Protein AF-A0A5E4V274-F1 (afdb_monomer_lite)

Sequence (76 aa):
MLIEAALAGLGVAWVPRLYIDAELEQGRLVAPWPDGKGLTKNFCLVLPEPIELSERPVQAFSKWILEEARGSGISR

InterPro domains:
  IPR005119 LysR, substrate-binding [PF03466] (1-69)

Secondary structure (DSSP, 8-state):
-HHHHHHTTS------GGGTHHHHHTTSS--S-S------PPP----SS-GGGS-HHHHHHHHHHHHHHHHTT---

pLDDT: mean 83.76, std 14.01, range [38.06, 95.06]

Foldseek 3Di:
DQVVCVLVVVDDDDDQCVVCVVCCVVVSDDDPDDDPPGPPDDDDDDDPDPLVPDDPVSVVVVVVVVVVVVVVPDDD

Structure (mmCIF, N/CA/C/O backbone):
data_AF-A0A5E4V274-F1
#
_entry.id   AF-A0A5E4V274-F1
#
loop_
_atom_site.group_PDB
_atom_site.id
_atom_site.type_symbol
_atom_site.label_atom_id
_atom_site.label_alt_id
_atom_site.label_comp_id
_atom_site.label_asym_id
_atom_site.label_entity_id
_atom_site.label_seq_id
_atom_site.pdbx_PDB_ins_code
_atom_site.Cartn_x
_atom_site.Cartn_y
_atom_site.Cartn_z
_atom_site.occupancy
_atom_site.B_iso_or_equiv
_atom_site.auth_seq_id
_atom_site.auth_comp_id
_atom_site.auth_asym_id
_atom_site.auth_atom_id
_atom_site.pdbx_PDB_model_num
ATOM 1 N N . MET A 1 1 ? -16.122 -6.612 -1.360 1.00 82.00 1 MET A N 1
ATOM 2 C CA . MET A 1 1 ? -15.247 -5.522 -0.877 1.00 82.00 1 MET A CA 1
ATOM 3 C C . MET A 1 1 ? -15.117 -5.669 0.634 1.00 82.00 1 MET A C 1
ATOM 5 O O . MET A 1 1 ? -16.096 -5.434 1.324 1.00 82.00 1 MET A O 1
ATOM 9 N N . LEU A 1 2 ? -13.987 -6.171 1.148 1.00 91.06 2 LEU A N 1
ATOM 10 C CA . LEU A 1 2 ? -13.862 -6.512 2.579 1.00 91.06 2 LEU A CA 1
ATOM 11 C C . LEU A 1 2 ? -13.670 -5.280 3.475 1.00 91.06 2 LEU A C 1
ATOM 13 O O . LEU A 1 2 ? -14.250 -5.224 4.553 1.00 91.06 2 LEU A O 1
ATOM 17 N N . ILE A 1 3 ? -12.899 -4.292 3.009 1.00 92.19 3 ILE A N 1
ATOM 18 C CA . ILE A 1 3 ? -12.641 -3.042 3.743 1.00 92.19 3 ILE A CA 1
ATOM 19 C C . ILE A 1 3 ? -13.948 -2.271 3.949 1.00 92.19 3 ILE A C 1
ATOM 21 O O . ILE A 1 3 ? -14.298 -1.956 5.080 1.00 92.19 3 ILE A O 1
ATOM 25 N N . GLU A 1 4 ? -14.725 -2.079 2.882 1.00 93.75 4 GLU A N 1
ATOM 26 C CA . GLU A 1 4 ? -16.027 -1.401 2.955 1.00 93.75 4 GLU A CA 1
ATOM 27 C C . GLU A 1 4 ? -17.020 -2.095 3.889 1.00 93.75 4 GLU A C 1
ATOM 29 O O . GLU A 1 4 ? -17.765 -1.437 4.606 1.00 93.75 4 GLU A O 1
ATOM 34 N N . ALA A 1 5 ? -17.024 -3.430 3.925 1.00 94.31 5 ALA A N 1
ATOM 35 C CA . ALA A 1 5 ? -17.893 -4.163 4.839 1.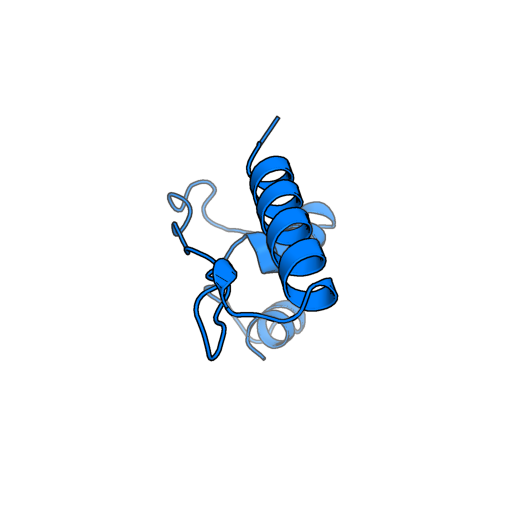00 94.31 5 ALA A CA 1
ATOM 36 C C . ALA A 1 5 ? -17.512 -3.915 6.310 1.00 94.31 5 ALA A C 1
ATOM 38 O O . ALA A 1 5 ? -18.396 -3.751 7.150 1.00 94.31 5 ALA A O 1
ATOM 39 N N . ALA A 1 6 ? -16.212 -3.844 6.617 1.00 94.44 6 ALA A N 1
ATOM 40 C CA . ALA A 1 6 ? -15.734 -3.493 7.953 1.00 94.44 6 ALA A CA 1
ATOM 41 C C . ALA A 1 6 ? -16.065 -2.034 8.309 1.00 94.44 6 ALA A C 1
ATOM 43 O O . ALA A 1 6 ? -16.543 -1.772 9.410 1.00 94.44 6 ALA A O 1
ATOM 44 N N . LEU A 1 7 ? -15.897 -1.103 7.363 1.00 93.06 7 LEU A N 1
ATOM 45 C CA . LEU A 1 7 ? -16.279 0.305 7.532 1.00 93.06 7 LEU A CA 1
ATOM 46 C C . LEU A 1 7 ? -17.785 0.479 7.773 1.00 93.06 7 LEU A C 1
ATOM 48 O O . LEU A 1 7 ? -18.189 1.309 8.581 1.00 93.06 7 LEU A O 1
ATOM 52 N N . ALA A 1 8 ? -18.616 -0.333 7.119 1.00 95.06 8 ALA A N 1
ATOM 53 C CA . ALA A 1 8 ? -20.063 -0.356 7.315 1.00 95.06 8 ALA A CA 1
ATOM 54 C C . ALA A 1 8 ? -20.504 -1.0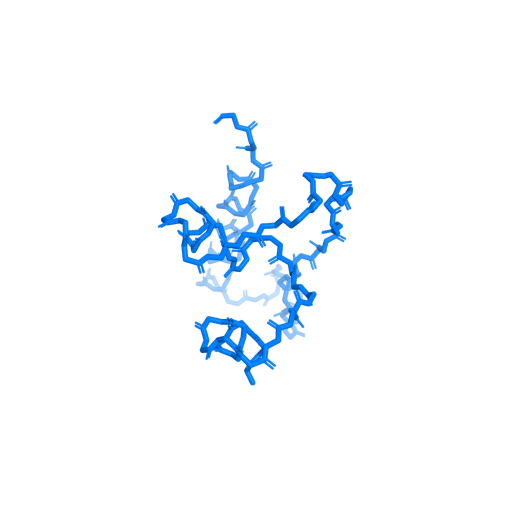60 8.617 1.00 95.06 8 ALA A C 1
ATOM 56 O O . ALA A 1 8 ? -21.702 -1.201 8.859 1.00 95.06 8 ALA A O 1
ATOM 57 N N . GLY A 1 9 ? -19.568 -1.532 9.449 1.00 93.00 9 GLY A N 1
ATOM 58 C CA . GLY A 1 9 ? -19.876 -2.209 10.711 1.00 93.00 9 GLY A CA 1
ATOM 59 C C . GLY A 1 9 ? -20.439 -3.623 10.544 1.00 93.00 9 GLY A C 1
ATOM 60 O O . GLY A 1 9 ? -21.037 -4.160 11.473 1.00 93.00 9 GLY A O 1
ATOM 61 N N . LEU A 1 10 ? -20.248 -4.252 9.379 1.00 94.75 10 LEU A N 1
ATOM 62 C CA . LEU A 1 10 ? -20.760 -5.597 9.087 1.00 94.75 10 LEU A CA 1
ATOM 63 C C . LEU A 1 10 ? -19.881 -6.720 9.665 1.00 94.75 10 LEU A C 1
ATOM 65 O O . LEU A 1 10 ? -20.185 -7.897 9.475 1.00 94.75 10 LEU A O 1
ATOM 69 N N . GLY A 1 11 ? -18.785 -6.381 10.348 1.00 91.88 11 GLY A N 1
ATOM 70 C CA . GLY A 1 11 ? -17.907 -7.339 11.013 1.00 91.88 11 GLY A CA 1
ATOM 71 C C . GLY A 1 11 ? -16.438 -6.926 10.993 1.00 91.88 11 GLY A C 1
ATOM 72 O O . GLY A 1 11 ? -16.105 -5.745 10.951 1.00 91.88 11 GLY A O 1
ATOM 73 N N . VAL A 1 12 ? -15.557 -7.929 11.026 1.00 92.25 12 VAL A N 1
ATOM 74 C CA . VAL A 1 12 ? -14.095 -7.767 11.044 1.00 92.25 12 VAL A CA 1
ATOM 75 C C . VAL A 1 12 ? -13.506 -8.268 9.727 1.00 92.25 12 VAL A C 1
ATOM 77 O O . VAL A 1 12 ? -13.920 -9.309 9.216 1.00 92.25 12 VAL A O 1
ATOM 80 N N . ALA A 1 13 ? -12.516 -7.553 9.189 1.00 90.69 13 ALA A N 1
ATOM 81 C CA . ALA A 1 13 ? -11.809 -7.932 7.969 1.00 90.69 13 ALA A CA 1
ATOM 82 C C . ALA A 1 13 ? -10.305 -8.090 8.220 1.00 90.69 13 ALA A C 1
ATOM 84 O O . ALA A 1 13 ? -9.689 -7.272 8.901 1.00 90.69 13 ALA A O 1
ATOM 85 N N . TRP A 1 14 ? -9.702 -9.118 7.616 1.00 87.88 14 TRP A N 1
ATOM 86 C CA . TRP A 1 14 ? -8.251 -9.285 7.593 1.00 87.88 14 TRP A CA 1
ATOM 87 C C . TRP A 1 14 ? -7.701 -8.820 6.248 1.00 87.88 14 TRP A C 1
ATOM 89 O O . TRP A 1 14 ? -7.932 -9.441 5.209 1.00 87.88 14 TRP A O 1
ATOM 99 N N . VAL A 1 15 ? -7.000 -7.692 6.270 1.00 85.00 15 VAL A N 1
ATOM 100 C CA . VAL A 1 15 ? -6.495 -7.017 5.074 1.00 85.00 15 VAL A CA 1
ATOM 101 C C . VAL A 1 15 ? -5.058 -6.539 5.294 1.00 85.00 15 VAL A C 1
ATOM 103 O O . VAL A 1 15 ? -4.644 -6.350 6.440 1.00 85.00 15 VAL A O 1
ATOM 106 N N . PRO A 1 16 ? -4.266 -6.354 4.222 1.00 83.19 16 PRO A N 1
ATOM 107 C CA . PRO A 1 16 ? -2.978 -5.681 4.324 1.00 83.19 16 PRO A CA 1
ATOM 108 C C . PRO A 1 16 ? -3.144 -4.269 4.885 1.00 83.19 16 PRO A C 1
ATOM 110 O O . PRO A 1 16 ? -3.980 -3.509 4.400 1.00 83.19 16 PRO A O 1
ATOM 113 N N . ARG A 1 17 ? -2.308 -3.918 5.864 1.00 81.81 17 ARG A N 1
ATOM 114 C CA . ARG A 1 17 ? -2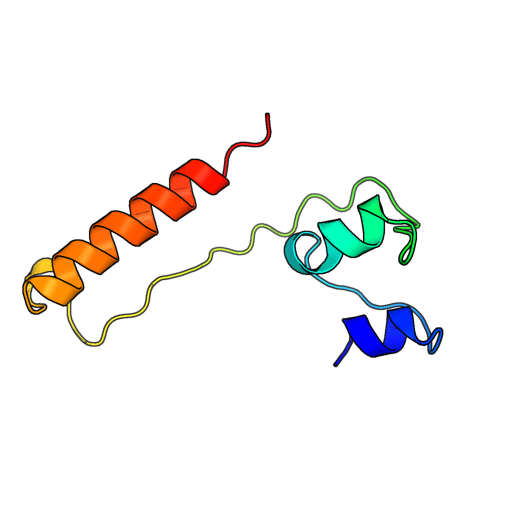.340 -2.612 6.533 1.00 81.81 17 ARG A CA 1
ATOM 115 C C . ARG A 1 17 ? -2.199 -1.433 5.562 1.00 81.81 17 ARG A C 1
ATOM 117 O O . ARG A 1 17 ? -2.945 -0.474 5.690 1.00 81.81 17 ARG A O 1
ATOM 124 N N . LEU A 1 18 ? -1.383 -1.597 4.516 1.00 81.12 18 LEU A N 1
ATOM 125 C CA . LEU A 1 18 ? -1.213 -0.626 3.425 1.00 81.12 18 LEU A CA 1
ATOM 126 C C . LEU A 1 18 ? -2.539 -0.130 2.816 1.00 81.12 18 LEU A C 1
ATOM 128 O O . LEU A 1 18 ? -2.603 0.982 2.311 1.00 81.12 18 LEU A O 1
ATOM 132 N N . TYR A 1 19 ? -3.596 -0.946 2.819 1.00 86.06 19 TYR A N 1
ATOM 133 C CA . TYR A 1 19 ? -4.882 -0.565 2.226 1.00 86.06 19 TYR A CA 1
ATOM 134 C C . TYR A 1 19 ? -5.812 0.190 3.174 1.00 86.06 19 TYR A C 1
ATOM 136 O O . TYR A 1 19 ? -6.864 0.630 2.727 1.00 86.06 19 TYR A O 1
ATOM 144 N N . ILE A 1 20 ? -5.471 0.278 4.461 1.00 89.19 20 ILE A N 1
ATOM 145 C CA . ILE A 1 20 ? -6.335 0.847 5.501 1.00 89.19 20 ILE A CA 1
ATOM 146 C C . ILE A 1 20 ? -5.608 1.857 6.396 1.00 89.19 20 ILE A C 1
ATOM 148 O O . ILE A 1 20 ? -6.152 2.240 7.429 1.00 89.19 20 ILE A O 1
ATOM 152 N N . ASP A 1 21 ? -4.379 2.266 6.059 1.00 87.75 21 ASP A N 1
ATOM 153 C CA . ASP A 1 21 ? -3.601 3.180 6.907 1.00 87.75 21 ASP A CA 1
ATOM 154 C C . ASP A 1 21 ? -4.339 4.509 7.122 1.00 87.75 21 ASP A C 1
ATOM 156 O O . ASP A 1 21 ? -4.458 4.959 8.259 1.00 87.75 21 ASP A O 1
ATOM 160 N N . ALA A 1 22 ? -4.953 5.072 6.077 1.00 89.00 22 ALA A N 1
ATOM 161 C CA . ALA A 1 22 ? -5.744 6.297 6.192 1.00 89.00 22 ALA A CA 1
ATOM 162 C C . ALA A 1 22 ? -6.969 6.123 7.111 1.00 89.00 22 ALA A C 1
ATOM 164 O O . ALA A 1 22 ? -7.282 6.996 7.920 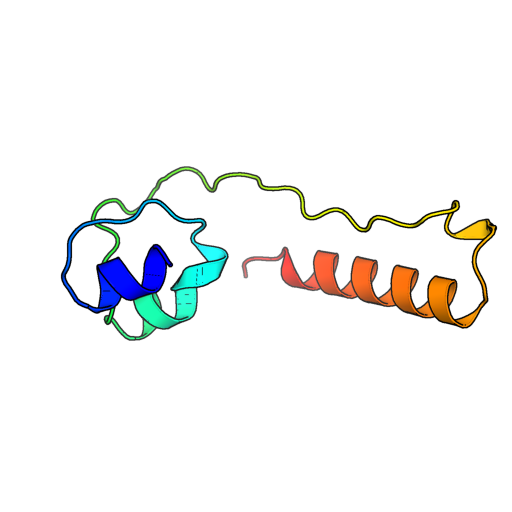1.00 89.00 22 ALA A O 1
ATOM 165 N N . GLU A 1 23 ? -7.675 4.996 7.013 1.00 90.94 23 GLU A N 1
ATOM 166 C CA . GLU A 1 23 ? -8.829 4.674 7.856 1.00 90.94 23 GLU A CA 1
ATOM 167 C C . GLU A 1 23 ? -8.432 4.463 9.319 1.00 90.94 23 GLU A C 1
ATOM 169 O O . GLU A 1 23 ? -9.199 4.835 10.210 1.00 90.94 23 GLU A O 1
ATOM 174 N N . LEU A 1 24 ? -7.258 3.873 9.565 1.00 89.12 24 LEU A N 1
ATOM 175 C CA . LEU A 1 24 ? -6.693 3.697 10.902 1.00 89.12 24 LEU A CA 1
ATOM 176 C C . LEU A 1 24 ? -6.270 5.047 11.502 1.00 89.12 24 LEU A C 1
ATOM 178 O O . LEU A 1 24 ? -6.616 5.331 12.646 1.00 89.12 24 LEU A O 1
ATOM 182 N N . GLU A 1 25 ? -5.583 5.899 10.734 1.00 89.81 25 GLU A N 1
ATOM 183 C CA . GLU A 1 25 ? -5.185 7.254 11.155 1.00 89.81 25 GLU A CA 1
ATOM 184 C C . GLU A 1 25 ? -6.392 8.132 11.495 1.00 89.81 25 GLU A C 1
ATOM 186 O O . GLU A 1 25 ? -6.374 8.892 12.461 1.00 89.81 25 GLU A O 1
ATOM 191 N N . GLN A 1 26 ? -7.467 8.002 10.721 1.00 92.25 26 GLN A N 1
ATOM 192 C CA . GLN A 1 26 ? -8.706 8.757 10.912 1.00 92.25 26 GLN A CA 1
ATOM 193 C C . GLN A 1 26 ? -9.629 8.125 11.966 1.00 92.25 26 GLN A C 1
ATOM 195 O O . GLN A 1 26 ? -10.706 8.658 12.233 1.00 92.25 26 GLN A O 1
ATOM 200 N N . GLY A 1 27 ? -9.240 6.986 12.551 1.00 90.38 27 GLY A N 1
ATOM 201 C CA . GLY A 1 27 ? -10.011 6.271 13.569 1.00 90.38 27 GLY A CA 1
ATOM 202 C C . GLY A 1 27 ? -11.318 5.653 13.061 1.00 90.38 27 GLY A C 1
ATOM 203 O O . GLY A 1 27 ? -12.165 5.272 13.867 1.00 90.38 27 GLY A O 1
ATOM 204 N N . ARG A 1 28 ? -11.506 5.548 11.738 1.00 92.50 28 ARG A N 1
ATOM 205 C CA . ARG A 1 28 ? -12.670 4.879 11.131 1.00 92.50 28 ARG A CA 1
ATOM 206 C C . ARG A 1 28 ? -12.602 3.365 11.265 1.00 92.50 28 ARG A C 1
ATOM 208 O O . ARG A 1 28 ? -13.634 2.707 11.345 1.00 92.50 28 ARG A O 1
ATOM 215 N N . LEU A 1 29 ? -11.391 2.819 11.259 1.00 92.00 29 LEU A N 1
ATOM 216 C CA . LEU A 1 29 ? -11.119 1.426 11.576 1.00 92.00 29 LEU A CA 1
ATOM 217 C C . LEU A 1 29 ? -10.219 1.369 12.803 1.00 92.00 29 LEU A C 1
ATOM 219 O O . LEU A 1 29 ? -9.407 2.259 13.046 1.00 92.00 29 LEU A O 1
ATOM 223 N N . VAL A 1 30 ? -10.346 0.287 13.561 1.00 90.06 30 VAL A N 1
ATOM 224 C CA . VAL A 1 30 ? -9.473 -0.001 14.695 1.00 90.06 30 VAL A CA 1
ATOM 225 C C . VAL A 1 30 ? -8.834 -1.357 14.452 1.00 90.06 30 VAL A C 1
ATOM 227 O O . VAL A 1 30 ? -9.525 -2.322 14.128 1.00 90.06 30 VAL A O 1
ATOM 230 N N . ALA A 1 31 ? -7.514 -1.432 14.609 1.00 87.94 31 ALA A N 1
ATOM 231 C CA . ALA A 1 31 ? -6.787 -2.693 14.623 1.00 87.94 31 ALA A CA 1
ATOM 232 C C . ALA A 1 31 ? -6.717 -3.203 16.075 1.00 87.94 31 ALA A C 1
ATOM 234 O O . ALA A 1 31 ? -5.979 -2.630 16.876 1.00 87.94 31 ALA A O 1
ATOM 235 N N . PRO A 1 32 ? -7.466 -4.259 16.447 1.00 83.50 32 PRO A N 1
ATOM 236 C CA . PRO A 1 32 ? -7.484 -4.761 17.824 1.00 83.50 32 PRO A CA 1
ATOM 237 C C . PRO A 1 32 ? -6.148 -5.371 18.280 1.00 83.50 32 PRO A C 1
ATOM 239 O O . PRO A 1 32 ? -5.933 -5.525 19.480 1.00 83.50 32 PRO A O 1
ATOM 242 N N . TRP A 1 33 ? -5.239 -5.687 17.348 1.00 78.69 33 TRP A N 1
ATOM 243 C CA . TRP A 1 33 ? -3.882 -6.146 17.648 1.00 78.69 33 TRP A CA 1
ATOM 244 C C . TRP A 1 33 ? -2.844 -5.229 16.983 1.00 78.69 33 TRP A C 1
ATOM 246 O O . TRP A 1 33 ? -2.923 -5.028 15.769 1.00 78.69 33 TRP A O 1
ATOM 256 N N . PRO A 1 34 ? -1.866 -4.697 17.742 1.00 67.50 34 PRO A N 1
ATOM 257 C CA . PRO A 1 34 ? -0.901 -3.723 17.228 1.00 67.50 34 PRO A CA 1
ATOM 258 C C . PRO A 1 34 ? 0.142 -4.333 16.277 1.00 67.50 34 PRO A C 1
ATOM 260 O O . PRO A 1 34 ? 0.556 -3.667 15.332 1.00 67.50 34 PRO A O 1
ATOM 263 N N . ASP A 1 35 ? 0.502 -5.607 16.470 1.00 64.06 35 ASP A N 1
ATOM 264 C CA . ASP A 1 35 ? 1.658 -6.236 15.820 1.00 64.06 35 ASP A CA 1
ATOM 265 C C . ASP A 1 35 ? 1.306 -7.567 15.146 1.00 64.06 35 ASP A C 1
ATOM 267 O O . ASP A 1 35 ? 1.761 -8.649 15.522 1.00 64.06 35 ASP A O 1
ATOM 271 N N . GLY A 1 36 ? 0.512 -7.506 14.082 1.00 58.75 36 GLY A N 1
ATOM 272 C CA . GLY A 1 36 ? 0.614 -8.541 13.061 1.00 58.75 36 GLY A CA 1
ATOM 273 C C . GLY A 1 36 ? 1.888 -8.265 12.275 1.00 58.75 36 GLY A C 1
ATOM 274 O O . GLY A 1 36 ? 1.861 -7.344 11.462 1.00 58.75 36 GLY A O 1
ATOM 275 N N . LYS A 1 37 ? 2.989 -9.002 12.527 1.00 58.22 37 LYS A N 1
ATOM 276 C CA . LYS A 1 37 ? 4.223 -8.947 11.710 1.00 58.22 37 LYS A CA 1
ATOM 277 C C . LYS A 1 37 ? 3.814 -8.763 10.253 1.00 58.22 37 LYS A C 1
ATOM 279 O O . LYS A 1 37 ? 3.139 -9.638 9.708 1.00 58.22 37 LYS A O 1
ATOM 284 N N . GLY A 1 38 ? 4.130 -7.587 9.705 1.00 58.28 38 GLY A N 1
ATOM 285 C CA . GLY A 1 38 ? 3.565 -7.116 8.449 1.00 58.28 38 GLY A CA 1
ATOM 286 C C . GLY A 1 38 ? 3.638 -8.216 7.407 1.00 58.28 38 GLY A C 1
ATOM 287 O O . GLY A 1 38 ? 4.706 -8.789 7.190 1.00 58.28 38 GLY A O 1
ATOM 288 N N . LEU A 1 39 ? 2.495 -8.557 6.811 1.00 59.69 39 LEU A N 1
ATOM 289 C CA . LEU A 1 39 ? 2.475 -9.516 5.720 1.00 59.69 39 LEU A CA 1
ATOM 290 C C . LEU A 1 39 ? 3.420 -8.972 4.645 1.00 59.69 39 LEU A C 1
ATOM 292 O O . LEU A 1 39 ? 3.117 -7.950 4.027 1.00 59.69 39 LEU A O 1
ATOM 296 N N . THR A 1 40 ? 4.579 -9.605 4.456 1.00 60.50 40 THR A N 1
ATOM 297 C CA . THR A 1 40 ? 5.532 -9.201 3.422 1.00 60.50 40 THR A CA 1
ATOM 298 C C . THR A 1 40 ? 4.943 -9.614 2.082 1.00 60.50 40 THR A C 1
ATOM 300 O O . THR A 1 40 ? 5.177 -10.712 1.583 1.00 60.50 40 THR A O 1
ATOM 303 N N . L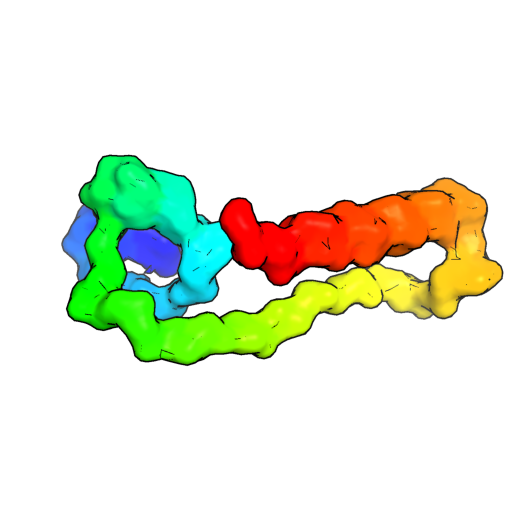YS A 1 41 ? 4.074 -8.764 1.534 1.00 67.62 41 LYS A N 1
ATOM 304 C CA . LYS A 1 41 ? 3.590 -8.904 0.168 1.00 67.62 41 LYS A CA 1
ATOM 305 C C . LYS A 1 41 ? 4.596 -8.243 -0.752 1.00 67.62 41 LYS A C 1
ATOM 307 O O . LYS A 1 41 ? 4.853 -7.049 -0.641 1.00 67.62 41 LYS A O 1
ATOM 312 N N . ASN A 1 42 ? 5.127 -9.028 -1.677 1.00 77.69 42 ASN A N 1
ATOM 313 C CA . ASN A 1 42 ? 5.908 -8.493 -2.776 1.00 77.69 42 ASN A CA 1
ATOM 314 C C . ASN A 1 42 ? 4.935 -7.980 -3.842 1.00 77.69 42 ASN A C 1
ATOM 316 O O . ASN A 1 42 ? 4.097 -8.737 -4.336 1.00 77.69 42 ASN A O 1
ATOM 320 N N . PHE A 1 43 ? 5.039 -6.698 -4.177 1.00 83.31 43 PHE A N 1
ATOM 321 C CA . PHE A 1 43 ? 4.402 -6.138 -5.363 1.00 83.31 43 PHE A CA 1
ATOM 322 C C . PHE A 1 43 ? 5.352 -6.337 -6.541 1.00 83.31 43 PHE A C 1
ATOM 324 O O . PHE A 1 43 ? 6.498 -5.893 -6.497 1.00 83.31 43 PHE A O 1
ATOM 331 N N . CYS A 1 44 ? 4.887 -7.037 -7.572 1.00 88.94 44 CYS A N 1
ATOM 332 C CA . CYS A 1 44 ? 5.693 -7.366 -8.743 1.00 88.94 44 CYS A CA 1
ATOM 333 C C . CYS A 1 44 ? 5.199 -6.583 -9.959 1.00 88.94 44 CYS A C 1
ATOM 335 O O . CYS A 1 44 ? 4.000 -6.561 -10.239 1.00 88.94 44 CYS A O 1
ATOM 337 N N . LEU A 1 45 ? 6.132 -5.998 -10.708 1.00 90.75 45 LEU A N 1
ATOM 338 C CA . LEU A 1 45 ? 5.869 -5.487 -12.047 1.00 90.75 45 LEU A CA 1
ATOM 339 C C . LEU A 1 45 ? 5.899 -6.664 -13.031 1.00 90.75 45 LEU A C 1
ATOM 341 O O . LEU A 1 45 ? 6.906 -7.364 -13.118 1.00 90.75 45 LEU A O 1
ATOM 345 N N . VAL A 1 46 ? 4.798 -6.890 -13.748 1.00 92.06 46 VAL A N 1
ATOM 346 C CA . VAL A 1 46 ? 4.678 -7.959 -14.751 1.00 92.06 46 VAL A CA 1
ATOM 347 C C . VAL A 1 46 ? 4.669 -7.332 -16.137 1.00 92.06 46 VAL A C 1
ATOM 349 O O . VAL A 1 46 ? 3.860 -6.447 -16.409 1.00 92.06 46 VAL A O 1
ATOM 352 N N . LEU A 1 47 ? 5.564 -7.800 -17.004 1.00 91.75 47 LEU A N 1
ATOM 353 C CA . LEU A 1 47 ? 5.714 -7.348 -18.385 1.00 91.75 47 LEU A CA 1
ATOM 354 C C . LEU A 1 47 ? 5.653 -8.563 -19.324 1.00 91.75 47 LEU A C 1
ATOM 356 O O . LEU A 1 47 ? 6.064 -9.652 -18.915 1.00 91.75 47 LEU A O 1
ATOM 360 N N . PRO A 1 48 ? 5.142 -8.405 -20.560 1.00 89.06 48 PRO A N 1
ATOM 361 C CA . PRO A 1 48 ? 5.100 -9.500 -21.531 1.00 89.06 48 PRO A CA 1
ATOM 362 C C . PRO A 1 48 ? 6.504 -9.948 -21.962 1.00 89.06 48 PRO A C 1
ATOM 364 O O . PRO A 1 48 ? 6.716 -11.120 -22.261 1.00 89.06 48 PRO A O 1
ATOM 367 N N . GLU A 1 49 ? 7.462 -9.023 -21.958 1.00 90.94 49 GLU A N 1
ATOM 368 C CA . GLU A 1 49 ? 8.849 -9.222 -22.366 1.00 90.94 49 GLU A CA 1
ATOM 369 C C . GLU A 1 49 ? 9.786 -8.647 -21.289 1.00 90.94 49 GLU A C 1
ATOM 371 O O . GLU A 1 49 ? 9.370 -7.786 -20.506 1.00 90.94 49 GLU A O 1
ATOM 376 N N . PRO A 1 50 ? 11.056 -9.091 -21.228 1.00 88.12 50 PRO A N 1
ATOM 377 C CA . PRO A 1 50 ? 12.079 -8.451 -20.406 1.00 88.12 50 PRO A CA 1
ATOM 378 C C . PRO A 1 50 ? 12.137 -6.933 -20.622 1.00 88.12 50 PRO A C 1
ATOM 380 O O . PRO A 1 50 ? 11.913 -6.442 -21.733 1.00 88.12 50 PRO A O 1
ATOM 383 N N . ILE A 1 51 ? 12.477 -6.186 -19.565 1.00 88.62 51 ILE A N 1
ATOM 384 C CA . ILE A 1 51 ? 12.537 -4.714 -19.602 1.00 88.62 51 ILE A CA 1
ATOM 385 C C . ILE A 1 51 ? 13.449 -4.257 -20.746 1.00 88.62 51 ILE A C 1
ATOM 387 O O . ILE A 1 51 ? 13.098 -3.347 -21.486 1.00 88.62 51 ILE A O 1
ATOM 391 N N . GLU A 1 52 ? 14.581 -4.929 -20.951 1.00 89.31 52 GLU A N 1
ATOM 392 C CA . GLU A 1 52 ? 15.577 -4.602 -21.974 1.00 89.31 52 GLU A CA 1
ATOM 393 C C . GLU A 1 52 ? 15.044 -4.730 -23.408 1.00 89.31 52 GLU A C 1
ATOM 395 O O . GLU A 1 52 ? 15.555 -4.066 -24.310 1.00 89.31 52 GLU A O 1
ATOM 400 N N . LEU A 1 53 ? 14.023 -5.568 -23.617 1.00 91.38 53 LEU A N 1
ATOM 401 C CA . LEU A 1 53 ? 13.387 -5.798 -24.917 1.00 91.38 53 LEU A CA 1
ATOM 402 C C . LEU A 1 53 ? 12.157 -4.907 -25.146 1.00 91.38 53 LEU A C 1
ATOM 404 O O . LEU A 1 53 ? 11.689 -4.798 -26.275 1.00 91.38 53 LEU A O 1
ATOM 408 N N . SER A 1 54 ? 11.660 -4.243 -24.100 1.00 90.94 54 SER A N 1
ATOM 409 C CA . SER A 1 54 ? 10.474 -3.385 -24.172 1.00 90.94 54 SER A CA 1
ATOM 410 C C . SER A 1 54 ? 10.751 -2.065 -24.903 1.00 90.94 54 SER A C 1
ATOM 412 O O . SER A 1 54 ? 11.890 -1.611 -24.997 1.00 90.94 54 SER A O 1
ATOM 414 N N . GLU A 1 55 ? 9.706 -1.375 -25.363 1.00 92.00 55 GLU A N 1
ATOM 415 C CA . GLU A 1 55 ? 9.850 -0.037 -25.947 1.00 92.00 55 GLU A CA 1
ATOM 416 C C . GLU A 1 55 ? 10.407 0.986 -24.940 1.00 92.00 55 GLU A C 1
ATOM 418 O O . GLU A 1 55 ? 10.167 0.904 -23.732 1.00 92.00 55 GLU A O 1
ATOM 423 N N . ARG A 1 56 ? 11.102 2.022 -25.437 1.00 92.06 56 ARG A N 1
ATOM 424 C CA . ARG A 1 56 ? 11.721 3.062 -24.590 1.00 92.06 56 ARG A CA 1
ATOM 425 C C . ARG A 1 56 ? 10.781 3.682 -23.540 1.00 92.06 56 ARG A C 1
ATOM 427 O O . ARG A 1 56 ? 11.243 3.877 -22.416 1.00 92.06 56 ARG A O 1
ATOM 434 N N . PRO A 1 57 ? 9.501 3.990 -23.833 1.00 93.25 57 PRO A N 1
ATOM 435 C CA . PRO A 1 57 ? 8.588 4.517 -22.818 1.00 93.25 57 PRO A CA 1
ATOM 436 C C . PRO A 1 57 ? 8.325 3.522 -21.682 1.00 93.25 57 PRO A C 1
ATOM 438 O O . PRO A 1 57 ? 8.325 3.907 -20.514 1.00 93.25 57 PRO A O 1
ATOM 441 N N . VAL A 1 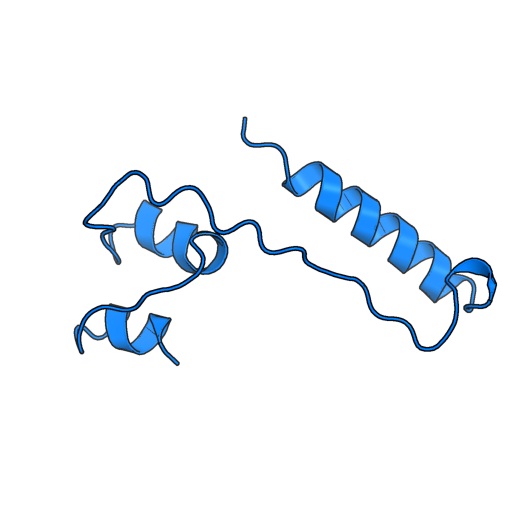58 ? 8.163 2.236 -22.011 1.00 93.38 58 VAL A N 1
ATOM 442 C CA . VAL A 1 58 ? 7.940 1.163 -21.031 1.00 93.38 58 VAL A CA 1
ATOM 443 C C . VAL A 1 58 ? 9.181 0.963 -20.169 1.00 93.38 58 VAL A C 1
ATOM 445 O O . VAL A 1 58 ? 9.058 0.817 -18.955 1.00 93.38 58 VAL A O 1
ATOM 448 N N . GLN A 1 59 ? 10.375 1.030 -20.760 1.00 93.69 59 GLN A N 1
ATOM 449 C CA . GLN A 1 59 ? 11.637 0.987 -20.017 1.00 93.69 59 GLN A CA 1
ATOM 450 C C . GLN A 1 59 ? 11.748 2.138 -19.014 1.00 93.69 59 GLN A C 1
ATOM 452 O O . GLN A 1 59 ? 12.040 1.913 -17.838 1.00 93.69 59 GLN A O 1
ATOM 457 N N . ALA A 1 60 ? 11.484 3.368 -19.466 1.00 94.00 60 ALA A N 1
ATOM 458 C CA . ALA A 1 60 ? 11.541 4.556 -18.622 1.00 94.00 60 ALA A CA 1
ATOM 459 C C . ALA A 1 60 ? 10.537 4.472 -17.463 1.00 94.00 60 ALA A C 1
ATOM 461 O O . ALA A 1 60 ? 10.912 4.700 -16.313 1.00 94.00 60 ALA A O 1
ATOM 462 N N . PHE A 1 61 ? 9.294 4.073 -17.749 1.00 94.44 61 PHE A N 1
ATOM 463 C CA . PHE A 1 61 ? 8.264 3.888 -16.731 1.00 94.44 61 PHE A CA 1
ATOM 464 C C . PHE A 1 61 ? 8.620 2.775 -15.743 1.00 94.44 61 PHE A C 1
ATOM 466 O O . PHE A 1 61 ? 8.524 2.981 -14.538 1.00 94.44 61 PHE A O 1
ATOM 473 N N . SER A 1 62 ? 9.075 1.620 -16.237 1.00 94.19 62 SER A N 1
ATOM 474 C CA . SER A 1 62 ? 9.457 0.472 -15.402 1.00 94.19 62 SER A CA 1
ATOM 475 C C . SER A 1 62 ? 10.593 0.830 -14.452 1.00 94.19 62 SER A C 1
ATOM 477 O O . SER A 1 62 ? 10.569 0.462 -13.281 1.00 94.19 62 SER A O 1
ATOM 479 N N . LYS A 1 63 ? 11.582 1.590 -14.932 1.00 92.75 63 LYS A N 1
ATOM 480 C CA . LYS A 1 63 ? 12.668 2.080 -14.087 1.00 92.75 63 LYS A CA 1
ATOM 481 C C . LYS A 1 63 ? 12.149 3.043 -13.019 1.00 92.75 63 LYS A C 1
ATOM 483 O O . LYS A 1 63 ? 12.425 2.829 -11.843 1.00 92.75 63 LYS A O 1
ATOM 488 N N . TRP A 1 64 ? 11.370 4.043 -13.425 1.00 94.56 64 TRP A N 1
ATOM 489 C CA . TRP A 1 64 ? 10.806 5.035 -12.513 1.00 94.56 64 TRP A CA 1
ATOM 490 C C . TRP A 1 64 ? 9.922 4.390 -11.433 1.00 94.56 64 TRP A C 1
ATOM 492 O O . TRP A 1 64 ? 10.152 4.610 -10.250 1.00 94.56 64 TRP A O 1
ATOM 502 N N . ILE A 1 65 ? 8.981 3.512 -11.797 1.00 92.81 65 ILE A N 1
ATOM 503 C CA . ILE A 1 65 ? 8.062 2.896 -10.825 1.00 92.81 65 ILE A CA 1
ATOM 504 C C . ILE A 1 65 ? 8.796 1.991 -9.824 1.00 92.81 65 ILE A C 1
ATOM 506 O O . ILE A 1 65 ? 8.421 1.925 -8.656 1.00 92.81 65 ILE A O 1
ATOM 510 N N . LEU A 1 66 ? 9.867 1.312 -10.253 1.00 91.56 66 LEU A N 1
ATOM 511 C CA . LEU A 1 66 ? 10.706 0.497 -9.370 1.00 91.56 66 LEU A CA 1
ATOM 512 C C . LEU A 1 66 ? 11.578 1.347 -8.433 1.00 91.56 66 LEU A C 1
ATOM 514 O O . LEU A 1 66 ? 11.970 0.859 -7.369 1.00 91.56 66 LEU A O 1
ATOM 518 N N . GLU A 1 67 ? 11.926 2.572 -8.826 1.00 91.69 67 GLU A N 1
ATOM 519 C CA . GLU A 1 67 ? 12.602 3.554 -7.972 1.00 91.69 67 GLU A CA 1
ATOM 520 C C . GLU A 1 67 ? 11.618 4.139 -6.944 1.00 91.69 67 GLU A C 1
ATOM 522 O O . GLU A 1 67 ? 11.891 4.076 -5.745 1.00 91.69 67 GLU A O 1
ATOM 527 N N . GLU A 1 68 ? 10.432 4.577 -7.374 1.00 91.19 68 GLU A N 1
ATOM 528 C CA . GLU A 1 68 ? 9.366 5.088 -6.494 1.00 91.19 68 GLU A CA 1
ATOM 529 C C . GLU A 1 68 ? 8.904 4.048 -5.463 1.00 91.19 68 GLU A C 1
ATOM 531 O O . GLU A 1 68 ? 8.751 4.348 -4.275 1.00 91.19 68 GLU A O 1
ATOM 536 N N . ALA A 1 69 ? 8.736 2.789 -5.884 1.00 87.25 69 ALA A N 1
ATOM 537 C CA . ALA A 1 69 ? 8.337 1.702 -4.993 1.00 87.25 69 ALA A CA 1
ATOM 538 C C . ALA A 1 69 ? 9.405 1.393 -3.930 1.00 87.25 69 ALA A C 1
ATOM 540 O O . ALA A 1 69 ? 9.069 1.018 -2.807 1.00 87.25 69 ALA A O 1
ATOM 541 N N . ARG A 1 70 ? 10.694 1.577 -4.256 1.00 83.12 70 ARG A N 1
ATOM 542 C CA . ARG A 1 70 ? 11.792 1.468 -3.282 1.00 83.12 70 ARG A CA 1
ATOM 543 C C . ARG A 1 70 ? 11.825 2.657 -2.324 1.00 83.12 70 ARG A C 1
ATOM 545 O O . ARG A 1 70 ? 12.060 2.451 -1.137 1.00 83.12 70 ARG A O 1
ATOM 552 N N . GLY A 1 71 ? 11.555 3.867 -2.816 1.00 69.94 71 GLY A N 1
ATOM 553 C CA . GLY A 1 71 ? 11.438 5.077 -1.993 1.00 69.94 71 GLY A CA 1
ATOM 554 C C . GLY A 1 71 ? 10.255 5.037 -1.021 1.00 69.94 71 GLY A C 1
ATOM 555 O O . GLY A 1 71 ? 10.355 5.547 0.089 1.00 69.94 71 GLY A O 1
ATOM 556 N N . SER A 1 72 ? 9.178 4.343 -1.395 1.00 57.88 72 SER A N 1
ATOM 557 C CA . SER A 1 72 ? 7.972 4.160 -0.572 1.00 57.88 72 SER A CA 1
ATOM 558 C C . SER A 1 72 ? 8.094 3.038 0.474 1.00 57.88 72 SER A C 1
ATOM 560 O O . SER A 1 72 ? 7.221 2.885 1.323 1.00 57.88 72 SER A O 1
ATOM 562 N N . GLY A 1 73 ? 9.168 2.236 0.429 1.00 51.12 73 GLY A N 1
ATOM 563 C CA . GLY A 1 73 ? 9.423 1.136 1.368 1.00 51.12 73 GLY A CA 1
ATOM 564 C C . GLY A 1 73 ? 10.109 1.551 2.674 1.00 51.12 73 GLY A C 1
ATOM 565 O O . GLY A 1 73 ? 10.408 0.693 3.506 1.00 51.12 73 GLY A O 1
ATOM 566 N N . ILE A 1 74 ? 10.388 2.842 2.864 1.00 43.09 74 ILE A N 1
ATOM 567 C CA . ILE A 1 74 ? 11.088 3.349 4.043 1.00 43.09 74 ILE A CA 1
ATOM 568 C C . ILE A 1 74 ? 10.061 3.967 4.981 1.00 43.09 74 ILE A C 1
ATOM 570 O O . ILE A 1 74 ? 9.699 5.133 4.875 1.00 43.09 74 ILE A O 1
ATOM 574 N N . SER A 1 75 ? 9.643 3.156 5.951 1.00 39.84 75 SER A N 1
ATOM 575 C CA . SER A 1 75 ? 9.260 3.671 7.257 1.00 39.84 75 SER A CA 1
ATOM 576 C C . SER A 1 75 ? 10.405 4.547 7.770 1.00 39.84 75 SER A C 1
ATOM 578 O O . SER A 1 75 ? 11.464 4.038 8.150 1.00 39.84 75 SER A O 1
ATOM 580 N N . ARG A 1 76 ? 10.183 5.858 7.794 1.00 38.06 76 ARG A N 1
ATOM 581 C CA . ARG A 1 76 ? 10.735 6.737 8.815 1.00 38.06 76 ARG A CA 1
ATOM 582 C C . ARG A 1 76 ? 9.720 7.803 9.174 1.00 38.06 76 ARG A C 1
ATOM 584 O O . ARG A 1 76 ? 9.112 8.351 8.235 1.00 38.06 76 ARG A O 1
#

Radius of gyration: 17.25 Å; chains: 1; bounding box: 36×18×44 Å

Organism: NCBI:txid2508292